Protein AF-A0A9J6DGF3-F1 (afdb_monomer_lite)

pLDDT: mean 77.41, std 21.93, range [30.48, 95.75]

Organism: Rhipicephalus microplus (NCBI: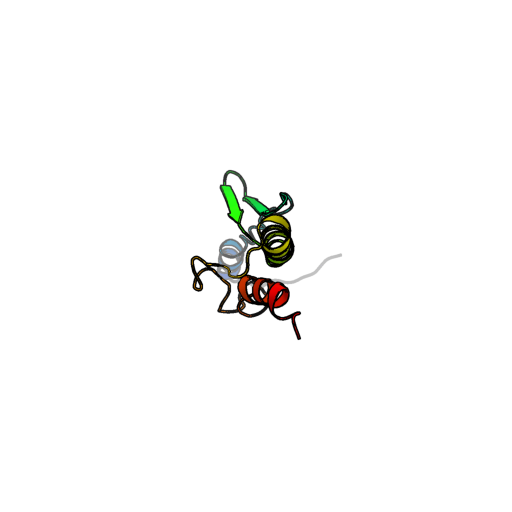txid6941)

Secondary structure (DSSP, 8-state):
---------THHHHHHHSS------EEEEEETTEEEEEETTEEEEE--TTTHHHHHHHHHHHH-------S-TTSS-TT-TTSS-S-HHHHHHHHHHH---

Foldseek 3Di:
DDDDDDDDDPVPPVVVVPPPPPQDWPFVDDDQQWTWTDGDPDIDIDGFLVRLQSVLCCCCPVVVDPDDDDPDLVPAQQPCPVVCGHRSNVVSNVVNNVPPD

Sequence (101 aa):
MQQHSQKSTLGGFLRNFLFKSTQVWDSSQVFEFGVVSKQGANWVSHLTEFVVPPLARYLRDQFGARCFGVWNLWHDDFAGVCGGGQYPLMRNLFGVFSDRR

Structure (mmCIF, N/CA/C/O backbone):
data_AF-A0A9J6DGF3-F1
#
_entry.id   AF-A0A9J6DGF3-F1
#
loop_
_atom_site.group_PDB
_atom_site.id
_atom_site.type_symbol
_atom_site.label_atom_id
_atom_site.label_alt_id
_atom_site.label_comp_id
_atom_site.label_asym_id
_atom_site.label_entity_id
_atom_site.label_seq_id
_atom_site.pdbx_PDB_ins_code
_atom_site.Cartn_x
_atom_site.Cartn_y
_atom_site.Cartn_z
_atom_site.occupancy
_atom_site.B_iso_or_equiv
_atom_site.auth_seq_id
_atom_site.auth_comp_id
_atom_site.auth_asym_id
_atom_site.auth_atom_id
_atom_site.pdbx_PDB_model_num
ATOM 1 N N . MET A 1 1 ? -51.751 4.795 17.448 1.00 33.47 1 MET A N 1
ATOM 2 C CA . MET A 1 1 ? -52.622 4.123 18.440 1.00 33.47 1 MET A CA 1
ATOM 3 C C . MET A 1 1 ? -51.876 2.914 19.001 1.00 33.47 1 MET A C 1
ATOM 5 O O . MET A 1 1 ? -50.907 2.484 18.389 1.00 33.47 1 MET A O 1
ATOM 9 N N . GLN A 1 2 ? -52.295 2.423 20.165 1.00 33.94 2 GLN A N 1
ATOM 10 C CA . GLN A 1 2 ? -51.917 1.137 20.783 1.00 33.94 2 GLN A CA 1
ATOM 11 C C . GLN A 1 2 ? -52.507 -0.056 19.976 1.00 33.94 2 GLN A C 1
ATOM 13 O O . GLN A 1 2 ? -53.280 0.203 19.059 1.00 33.94 2 GLN A O 1
ATOM 18 N N . GLN A 1 3 ? -52.270 -1.358 20.211 1.00 35.19 3 GLN A N 1
ATOM 19 C CA . GLN A 1 3 ? -51.359 -2.169 21.059 1.00 35.19 3 GLN A CA 1
ATOM 20 C C . GLN A 1 3 ? -51.271 -3.587 20.399 1.00 35.19 3 GLN A C 1
ATOM 22 O O . GLN A 1 3 ? -52.018 -3.859 19.466 1.00 35.19 3 GLN A O 1
ATOM 27 N N . HIS A 1 4 ? -50.433 -4.560 20.787 1.00 30.48 4 HIS A N 1
ATOM 28 C CA . HIS A 1 4 ? -49.464 -4.614 21.889 1.00 30.48 4 HIS A CA 1
ATOM 29 C C . HIS A 1 4 ? -48.061 -5.078 21.401 1.00 30.48 4 HIS A C 1
ATOM 31 O O . HIS A 1 4 ? -47.553 -4.426 20.502 1.00 30.48 4 HIS A O 1
ATOM 37 N N . SER A 1 5 ? -47.304 -6.076 21.896 1.00 33.53 5 SER A N 1
ATOM 38 C CA . SER A 1 5 ? -47.467 -7.139 22.917 1.00 33.53 5 SER A CA 1
ATOM 39 C C . SER A 1 5 ? -46.152 -7.374 23.687 1.00 33.53 5 SER A C 1
ATOM 41 O O . SER A 1 5 ? -45.175 -6.664 23.460 1.00 33.53 5 SER A O 1
ATOM 43 N N . GLN A 1 6 ? -46.123 -8.325 24.626 1.00 42.84 6 GLN A N 1
ATOM 44 C CA . GLN A 1 6 ? -44.941 -8.687 25.421 1.00 42.84 6 GLN A CA 1
ATOM 45 C C . GLN A 1 6 ? -44.726 -10.206 25.470 1.00 42.84 6 GLN A C 1
ATOM 47 O O . GLN A 1 6 ? -45.687 -10.967 25.576 1.00 42.84 6 GLN A O 1
ATOM 52 N N . LYS A 1 7 ? -43.458 -10.627 25.559 1.00 30.55 7 LYS A N 1
ATOM 53 C CA . LYS A 1 7 ? -43.006 -11.627 26.545 1.00 30.5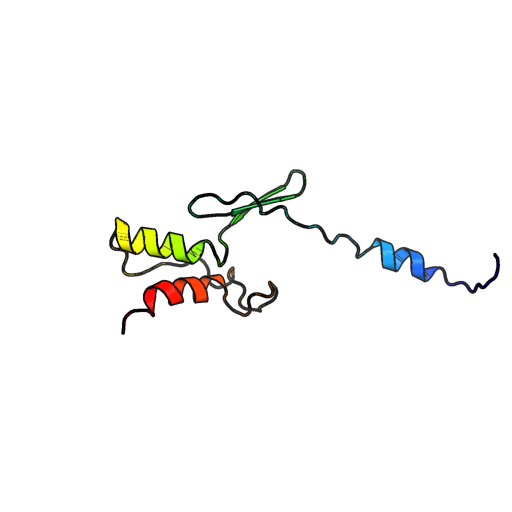5 7 LYS A CA 1
ATOM 54 C C . LYS A 1 7 ? -41.502 -11.497 26.794 1.00 30.55 7 LYS A C 1
ATOM 56 O O . LYS A 1 7 ? -40.776 -10.930 25.984 1.00 30.55 7 LYS A O 1
ATOM 61 N N . SER A 1 8 ? -41.069 -11.924 27.974 1.00 41.97 8 SER A N 1
ATOM 62 C CA . SER A 1 8 ? -39.764 -11.599 28.551 1.00 41.97 8 SER A CA 1
ATOM 63 C C . SER A 1 8 ? -38.679 -12.631 28.243 1.00 41.97 8 SER A C 1
ATOM 65 O O . SER A 1 8 ? -38.941 -13.822 28.095 1.00 41.97 8 SER A O 1
ATOM 67 N N . THR A 1 9 ? -37.423 -12.182 28.242 1.00 35.56 9 THR A N 1
ATOM 68 C CA . THR A 1 9 ? -36.270 -12.973 28.709 1.00 35.56 9 THR A CA 1
ATOM 69 C C . THR A 1 9 ? -35.098 -12.028 28.981 1.00 35.56 9 THR A C 1
ATO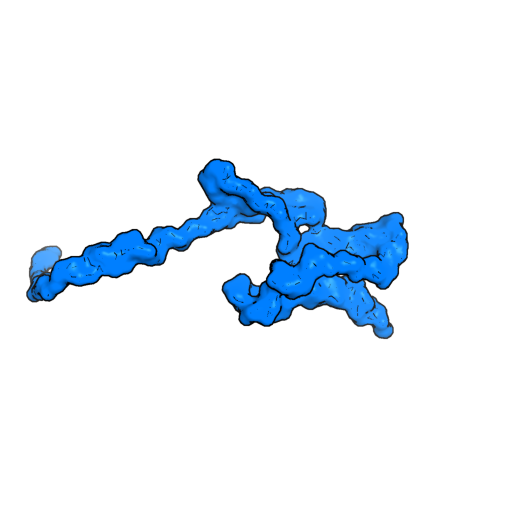M 71 O O . THR A 1 9 ? -34.696 -11.261 28.109 1.00 35.56 9 THR A O 1
ATOM 74 N N . LEU A 1 10 ? -34.525 -12.071 30.190 1.00 43.03 10 LEU A N 1
ATOM 75 C CA . LEU A 1 10 ? -33.475 -11.129 30.622 1.00 43.03 10 LEU A CA 1
ATOM 76 C C . LEU A 1 10 ? -32.159 -11.233 29.816 1.00 43.03 10 LEU A C 1
ATOM 78 O O . LEU A 1 10 ? -31.334 -10.325 29.868 1.00 43.03 10 LEU A O 1
ATOM 82 N N . GLY A 1 11 ? -31.962 -12.300 29.032 1.00 37.88 11 GLY A N 1
ATOM 83 C CA . GLY A 1 11 ? -30.738 -12.531 28.253 1.00 37.88 11 GLY A CA 1
ATOM 84 C C . GLY A 1 11 ? -30.536 -11.626 27.026 1.00 37.88 11 GLY A C 1
ATOM 85 O O . GLY A 1 11 ? -29.441 -11.614 26.467 1.00 37.88 11 GLY A O 1
ATOM 86 N N . GLY A 1 12 ? -31.552 -10.868 26.592 1.00 37.41 12 GLY A N 1
ATOM 87 C CA . GLY A 1 12 ? -31.447 -10.015 25.399 1.00 37.41 12 GLY A CA 1
ATOM 88 C C . GLY A 1 12 ? -30.547 -8.785 25.578 1.00 37.41 12 GLY A C 1
ATOM 89 O O . GLY A 1 12 ? -29.813 -8.417 24.663 1.00 37.41 12 GLY A O 1
ATOM 90 N N . PHE A 1 13 ? -30.563 -8.166 26.763 1.00 42.41 13 PHE A N 1
ATOM 91 C CA . PHE A 1 13 ? -29.904 -6.873 26.993 1.00 42.41 13 PHE A CA 1
ATOM 92 C C . PHE A 1 13 ? -28.369 -6.976 26.946 1.00 42.41 13 PHE A C 1
ATOM 94 O O . PHE A 1 13 ? -27.705 -6.159 26.311 1.00 42.41 13 PHE A O 1
ATOM 101 N N . LEU A 1 14 ? -27.806 -8.037 27.536 1.00 43.75 14 LEU A N 1
ATOM 102 C CA . LEU A 1 14 ? -26.357 -8.276 27.568 1.00 43.75 14 LEU A CA 1
ATOM 103 C C . LEU A 1 14 ? -25.772 -8.616 26.186 1.00 43.75 14 LEU A C 1
ATOM 105 O O . LEU A 1 14 ? -24.635 -8.246 25.899 1.00 43.75 14 LEU A O 1
ATOM 109 N N . ARG A 1 15 ? -26.542 -9.266 25.299 1.00 43.59 15 ARG A N 1
ATOM 110 C CA . ARG A 1 15 ? -26.072 -9.614 23.944 1.00 43.59 15 ARG A CA 1
ATOM 111 C C . ARG A 1 15 ? -25.850 -8.388 23.057 1.00 43.59 15 ARG A C 1
ATOM 113 O O . ARG A 1 15 ? -24.884 -8.365 22.302 1.00 43.59 15 ARG A O 1
ATOM 120 N N . ASN A 1 16 ? -26.683 -7.355 23.189 1.00 38.56 16 ASN A N 1
ATOM 121 C CA . ASN A 1 16 ? -26.537 -6.119 22.412 1.00 38.56 16 ASN A CA 1
ATOM 122 C C . ASN A 1 16 ? -25.452 -5.174 22.959 1.00 38.56 16 ASN A C 1
ATOM 124 O O . ASN A 1 16 ? -25.007 -4.289 22.231 1.00 38.56 16 ASN A O 1
ATOM 128 N N . PHE A 1 17 ? -25.021 -5.346 24.214 1.00 43.00 17 PHE A N 1
ATOM 129 C CA . PHE A 1 17 ? -24.035 -4.465 24.849 1.00 43.00 17 PHE A CA 1
ATOM 130 C C . PHE A 1 17 ? -22.578 -4.854 24.536 1.00 43.00 17 PHE A C 1
ATOM 132 O O . PHE A 1 17 ? -21.707 -3.992 24.497 1.00 43.00 17 PHE A O 1
ATOM 139 N N . LEU A 1 18 ? -22.307 -6.140 24.278 1.00 44.84 18 LEU A N 1
ATOM 140 C CA . LEU A 1 18 ? -20.941 -6.678 24.163 1.00 44.84 18 LEU A CA 1
ATOM 141 C C . LEU A 1 18 ? -20.338 -6.669 22.744 1.00 44.84 18 LEU A C 1
ATOM 143 O O . LEU A 1 18 ? -19.149 -6.930 22.605 1.00 44.84 18 LEU A O 1
ATOM 147 N N . PHE A 1 19 ? -21.122 -6.376 21.700 1.00 44.25 19 PHE A N 1
ATOM 148 C CA . PHE A 1 19 ? -20.681 -6.502 20.297 1.00 44.25 19 PHE A CA 1
ATOM 149 C C . PHE A 1 19 ? -20.916 -5.261 19.419 1.00 44.25 19 PHE A C 1
ATOM 151 O O . PHE A 1 19 ? -20.809 -5.347 18.197 1.00 44.25 19 PHE A O 1
ATOM 158 N N . LYS A 1 20 ? -21.211 -4.089 20.004 1.00 41.09 20 LYS A N 1
ATOM 159 C CA . LYS A 1 20 ? -21.464 -2.851 19.234 1.00 41.09 20 LYS A CA 1
ATOM 160 C C . LYS A 1 20 ? -20.340 -1.807 19.272 1.00 41.09 20 LYS A C 1
ATOM 162 O O . LYS A 1 20 ? -20.589 -0.617 19.098 1.00 41.09 20 LYS A O 1
ATOM 167 N N . SER A 1 21 ? -19.093 -2.252 19.410 1.00 39.31 21 SER A N 1
ATOM 168 C CA . SER A 1 21 ? -17.902 -1.454 19.092 1.00 39.31 21 SER A CA 1
ATOM 169 C C . SER A 1 21 ? -17.486 -1.640 17.625 1.00 39.31 21 SER A C 1
ATOM 171 O O . SER A 1 21 ? -16.361 -2.044 17.337 1.00 39.31 21 SER A O 1
ATOM 173 N N . THR A 1 22 ? -18.378 -1.333 16.673 1.00 51.34 22 THR A N 1
ATOM 174 C CA . THR A 1 22 ? -17.988 -1.088 15.269 1.00 51.34 22 THR A CA 1
ATOM 175 C C . THR A 1 22 ? -17.224 0.232 15.204 1.00 51.34 22 THR A C 1
ATOM 177 O O . THR A 1 22 ? -17.769 1.286 14.878 1.00 51.34 22 THR A O 1
ATOM 180 N N . GLN A 1 23 ? -15.969 0.166 15.639 1.00 52.16 23 GLN A N 1
ATOM 181 C CA . GLN A 1 23 ? -15.096 1.295 15.917 1.00 52.16 23 GLN A CA 1
ATOM 182 C C . GLN A 1 23 ? -14.393 1.701 14.616 1.00 52.16 23 GLN A C 1
ATOM 184 O O . GLN A 1 23 ? -13.312 1.218 14.284 1.00 52.16 23 GLN A O 1
ATOM 189 N N . VAL A 1 24 ? -15.072 2.539 13.829 1.00 67.56 24 VAL A N 1
ATOM 190 C CA . VAL A 1 24 ? -14.571 3.012 12.533 1.00 67.56 24 VAL A CA 1
ATOM 191 C C . VAL A 1 24 ? -13.301 3.842 12.741 1.00 67.56 24 VAL A C 1
ATOM 193 O O . VAL A 1 24 ? -13.249 4.698 13.625 1.00 67.56 24 VAL A O 1
ATOM 196 N N . TRP A 1 25 ? -12.281 3.579 11.928 1.00 76.56 25 TRP A N 1
ATOM 197 C CA . TRP A 1 25 ? -11.037 4.345 11.893 1.00 76.56 25 TRP A CA 1
ATOM 198 C C . TRP A 1 25 ? -11.127 5.435 10.821 1.00 76.56 25 TRP A C 1
ATOM 200 O O . TRP A 1 25 ? -11.269 5.124 9.636 1.00 76.56 25 TRP A O 1
ATOM 210 N N . ASP A 1 26 ? -11.010 6.706 11.215 1.00 77.38 26 ASP A N 1
ATOM 211 C CA . ASP A 1 26 ? -10.898 7.804 10.248 1.00 77.38 26 ASP A CA 1
ATOM 212 C C . ASP A 1 26 ? -9.572 7.665 9.505 1.00 77.38 26 ASP A C 1
ATOM 214 O O . ASP A 1 26 ? -8.510 7.784 10.108 1.00 77.38 26 ASP A O 1
ATOM 218 N N . SER A 1 27 ? -9.652 7.386 8.207 1.00 79.31 27 SER A N 1
ATOM 219 C CA . SER A 1 27 ? -8.508 7.140 7.323 1.00 79.31 27 SER A CA 1
ATOM 220 C C . SER A 1 27 ? -8.431 8.182 6.199 1.00 79.31 27 SER A C 1
ATOM 222 O O . SER A 1 27 ? -7.832 7.937 5.156 1.00 79.31 27 SER A O 1
ATOM 224 N N . SER A 1 28 ? -9.058 9.349 6.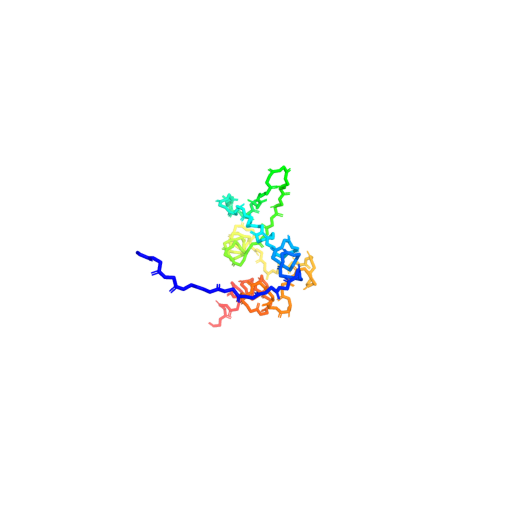401 1.00 75.31 28 SER A N 1
ATOM 225 C CA . SER A 1 28 ? -9.086 10.465 5.443 1.00 75.31 28 SER A CA 1
ATOM 226 C C . SER A 1 28 ? -7.721 11.120 5.205 1.00 75.31 28 SER A C 1
ATOM 228 O O . SER A 1 28 ? -7.534 11.814 4.206 1.00 75.31 28 SER A O 1
ATOM 230 N N . GLN A 1 29 ? -6.757 10.915 6.107 1.00 76.25 29 GLN A N 1
ATOM 231 C CA . GLN A 1 29 ? -5.461 11.590 6.067 1.00 76.25 29 GLN A CA 1
ATOM 232 C C . GLN A 1 29 ? -4.442 10.794 5.257 1.00 76.25 29 GLN A C 1
ATOM 234 O O . GLN A 1 29 ? -3.580 10.097 5.794 1.00 76.25 29 GLN A O 1
ATOM 239 N N . VAL A 1 30 ? -4.569 10.920 3.938 1.00 78.81 30 VAL A N 1
ATOM 240 C CA . VAL A 1 30 ? -3.601 10.432 2.955 1.00 78.81 30 VAL A CA 1
ATOM 241 C C . VAL A 1 30 ? -2.472 11.458 2.809 1.00 78.81 30 VAL A C 1
ATOM 243 O O . VAL A 1 30 ? -2.726 12.643 2.600 1.00 78.81 30 VAL A O 1
ATOM 246 N N . PHE A 1 31 ? -1.228 10.998 2.903 1.00 81.25 31 PHE A N 1
ATOM 247 C CA . PHE A 1 31 ? -0.034 11.725 2.469 1.00 81.25 31 PHE A CA 1
ATOM 248 C C . PHE A 1 31 ? 0.547 11.049 1.219 1.00 81.25 31 PHE A C 1
ATOM 250 O O . PHE A 1 31 ? 0.119 9.956 0.858 1.00 81.25 31 PHE A O 1
ATOM 257 N N . GLU A 1 32 ? 1.515 11.691 0.556 1.00 80.00 32 GLU A N 1
ATOM 258 C CA . GLU A 1 32 ? 1.999 11.322 -0.790 1.00 80.00 32 GLU A CA 1
ATOM 259 C C . GLU A 1 32 ? 2.230 9.811 -0.992 1.00 80.00 32 GLU A C 1
ATOM 261 O O . GLU A 1 32 ? 1.850 9.260 -2.025 1.00 80.00 32 GLU A O 1
ATOM 266 N N . PHE A 1 33 ? 2.762 9.128 0.032 1.00 85.88 33 PHE A N 1
ATOM 267 C CA . PHE A 1 33 ? 3.013 7.686 0.028 1.00 85.88 33 PHE A CA 1
ATOM 268 C C . PHE A 1 33 ? 2.522 6.956 1.297 1.00 85.88 33 PHE A C 1
ATOM 270 O O . PHE A 1 33 ? 3.186 6.032 1.767 1.00 85.88 33 PHE A O 1
ATOM 277 N N . GLY A 1 34 ? 1.370 7.331 1.870 1.00 89.62 34 GLY A N 1
ATOM 278 C CA . GLY A 1 34 ? 0.797 6.603 3.016 1.00 89.62 34 GLY A CA 1
ATOM 279 C C . GLY A 1 34 ? -0.524 7.145 3.551 1.00 89.62 34 GLY A C 1
ATOM 280 O O . GLY A 1 34 ? -1.039 8.158 3.086 1.00 89.62 34 GLY A O 1
ATOM 281 N N . VAL A 1 35 ? -1.087 6.449 4.541 1.00 91.38 35 VAL A N 1
ATOM 282 C CA . VAL A 1 35 ? -2.358 6.803 5.190 1.00 91.38 35 VAL A CA 1
ATOM 283 C C . VAL A 1 35 ? -2.181 6.812 6.704 1.00 91.38 35 VAL A C 1
ATOM 285 O O . VAL A 1 35 ? -1.612 5.880 7.267 1.00 91.38 35 VAL A O 1
ATOM 288 N N . VAL A 1 36 ? -2.698 7.843 7.376 1.00 89.62 36 VAL A N 1
ATOM 289 C CA . VAL A 1 36 ? -2.801 7.887 8.840 1.00 89.62 36 VAL A CA 1
ATOM 290 C C . VAL A 1 36 ? -4.247 7.639 9.255 1.00 89.62 36 VAL A C 1
ATOM 292 O O . VAL A 1 36 ? -5.108 8.504 9.092 1.00 89.62 36 VAL A O 1
ATOM 295 N N . SER A 1 37 ? -4.496 6.465 9.831 1.00 90.56 37 SER A N 1
ATOM 296 C CA . SER A 1 37 ? -5.771 6.112 10.451 1.00 90.56 37 SER A CA 1
ATOM 297 C C . SER A 1 37 ? -5.819 6.557 11.914 1.00 90.56 37 SER A C 1
ATOM 299 O O . SER A 1 37 ? -4.844 6.406 12.654 1.00 90.56 37 SER A O 1
ATOM 301 N N . LYS A 1 38 ? -6.967 7.082 12.353 1.00 90.69 38 LYS A N 1
ATOM 302 C CA . LYS A 1 38 ? -7.167 7.660 13.692 1.00 90.69 38 LYS A CA 1
ATOM 303 C C . LYS A 1 38 ? -8.387 7.099 14.408 1.00 90.69 38 LYS A C 1
ATOM 305 O O . LYS A 1 38 ? -9.419 6.830 13.791 1.00 90.69 38 LYS A O 1
ATOM 310 N N . GLN A 1 39 ? -8.281 6.999 15.730 1.00 87.12 39 GLN A N 1
ATOM 311 C CA . GLN A 1 39 ? -9.362 6.575 16.612 1.00 87.12 39 GLN A CA 1
ATOM 312 C C . GLN A 1 39 ? -9.178 7.152 18.024 1.00 87.12 39 GLN A C 1
ATOM 314 O O . GLN A 1 39 ? -8.410 6.635 18.835 1.00 87.12 39 GLN A O 1
ATOM 319 N N . GLY A 1 40 ? -9.894 8.236 18.335 1.00 86.81 40 GLY A N 1
ATOM 320 C CA . GLY A 1 40 ? -9.760 8.930 19.620 1.00 86.81 40 GLY A CA 1
ATOM 321 C C . GLY A 1 40 ? -8.341 9.474 19.817 1.00 86.81 40 GLY A C 1
ATOM 322 O O . GLY A 1 40 ? -7.903 10.337 19.062 1.00 86.81 40 GLY A O 1
ATOM 323 N N . ALA A 1 41 ? -7.626 8.953 20.816 1.00 88.56 41 ALA A N 1
ATOM 324 C CA . ALA A 1 41 ? -6.222 9.282 21.077 1.00 88.56 41 ALA A CA 1
ATOM 325 C C . ALA A 1 41 ? -5.215 8.347 20.369 1.00 88.56 41 ALA A C 1
ATOM 327 O O . ALA A 1 41 ? -4.013 8.540 20.535 1.00 88.56 41 ALA A O 1
ATOM 328 N N . ASN A 1 42 ? -5.678 7.363 19.585 1.00 90.69 42 ASN A N 1
ATOM 329 C CA . ASN A 1 42 ? -4.840 6.381 18.885 1.00 90.69 42 ASN A CA 1
ATOM 330 C C . ASN A 1 42 ? -4.654 6.736 17.400 1.00 90.69 42 ASN A C 1
ATOM 332 O O . ASN A 1 42 ? -5.582 7.208 16.740 1.00 90.69 42 ASN A O 1
ATOM 336 N N . TRP A 1 43 ? -3.453 6.470 16.876 1.00 90.69 43 TRP A N 1
ATOM 337 C CA . TRP A 1 43 ? -2.994 6.887 15.546 1.00 90.69 43 TRP A CA 1
ATOM 338 C C . TRP A 1 43 ? -2.129 5.770 14.955 1.00 90.69 43 TRP A C 1
ATOM 340 O O . TRP A 1 43 ? -1.229 5.276 15.632 1.00 90.69 43 TRP A O 1
ATOM 350 N N . VAL A 1 44 ? -2.383 5.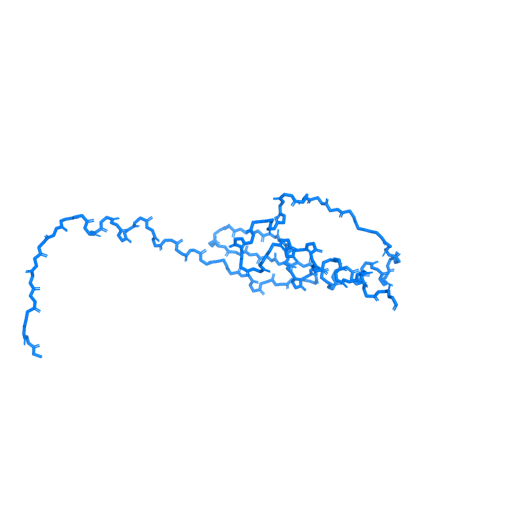375 13.708 1.00 91.25 44 VAL A N 1
ATOM 351 C CA . VAL A 1 44 ? -1.624 4.333 12.998 1.00 91.25 44 VAL A CA 1
ATOM 352 C C . VAL A 1 44 ? -1.307 4.828 11.591 1.00 91.25 44 VAL A C 1
ATOM 354 O O . VAL A 1 44 ? -2.219 5.137 10.831 1.00 91.25 44 VAL A O 1
ATOM 357 N N . SER A 1 45 ? -0.022 4.890 11.239 1.00 91.00 45 SER A N 1
ATOM 358 C CA . SER A 1 45 ? 0.424 5.135 9.861 1.00 91.00 45 SER A CA 1
ATOM 359 C C . SER A 1 45 ? 0.645 3.800 9.153 1.00 91.00 45 SER A C 1
ATOM 361 O O . SER A 1 45 ? 1.293 2.915 9.716 1.00 91.00 45 SER A O 1
ATOM 363 N N . HIS A 1 46 ? 0.098 3.633 7.950 1.00 91.00 46 HIS A N 1
ATOM 364 C CA . HIS A 1 46 ? 0.182 2.390 7.176 1.00 91.00 46 HIS A CA 1
ATOM 365 C C . HIS A 1 46 ? 0.107 2.633 5.660 1.00 91.00 46 HIS A C 1
ATOM 367 O O . HIS A 1 46 ? -0.074 3.759 5.189 1.00 91.00 46 HIS A O 1
ATOM 373 N N . LEU A 1 47 ? 0.294 1.555 4.895 1.00 91.44 47 LEU A N 1
ATOM 374 C CA . LEU A 1 47 ? 0.167 1.529 3.440 1.00 91.44 47 LEU A CA 1
ATOM 375 C C . LEU A 1 47 ? -1.135 0.832 3.046 1.00 91.44 47 LEU A C 1
ATOM 377 O O . LEU A 1 47 ? -1.444 -0.243 3.553 1.00 91.44 47 LEU A O 1
ATOM 381 N N . THR A 1 48 ? -1.848 1.413 2.086 1.00 90.94 48 THR A N 1
ATOM 382 C CA . THR A 1 48 ? -3.065 0.844 1.500 1.00 90.94 48 THR A CA 1
ATOM 383 C C . THR A 1 48 ? -2.839 0.406 0.055 1.00 90.94 48 THR A C 1
ATOM 385 O O . THR A 1 48 ? -1.927 0.868 -0.636 1.00 90.94 48 THR A O 1
ATOM 388 N N . GLU A 1 49 ? -3.737 -0.444 -0.433 1.00 91.00 49 GLU A N 1
ATOM 389 C CA . GLU A 1 49 ? -3.822 -0.905 -1.823 1.00 91.00 49 GLU A CA 1
ATOM 390 C C . GLU A 1 49 ? -3.784 0.213 -2.880 1.00 91.00 49 GLU A C 1
ATOM 392 O O . GLU A 1 49 ? -3.227 0.007 -3.955 1.00 91.00 49 GLU A O 1
ATOM 397 N N . PHE A 1 50 ? -4.302 1.409 -2.570 1.00 89.12 50 PHE A N 1
ATOM 398 C CA . PHE A 1 50 ? -4.276 2.566 -3.473 1.00 89.12 50 PHE A CA 1
ATOM 399 C C . PHE A 1 50 ? -2.997 3.418 -3.369 1.00 89.12 50 PHE A C 1
ATOM 401 O O . PHE A 1 50 ? -2.674 4.139 -4.312 1.00 89.12 50 PHE A O 1
ATOM 408 N N . VAL A 1 51 ? -2.244 3.320 -2.267 1.00 92.19 51 VAL A N 1
ATOM 409 C CA . VAL A 1 51 ? -0.959 4.019 -2.062 1.00 92.19 51 VAL A CA 1
ATOM 410 C C . VAL A 1 51 ? 0.228 3.236 -2.628 1.00 92.19 51 VAL A C 1
ATOM 412 O O . VAL A 1 51 ? 1.178 3.829 -3.142 1.00 92.19 51 VAL A O 1
ATOM 415 N N . VAL A 1 52 ? 0.200 1.903 -2.549 1.00 93.75 52 VAL A N 1
ATOM 416 C CA . VAL A 1 52 ? 1.318 1.067 -3.014 1.00 93.75 52 VAL A CA 1
ATOM 417 C C . VAL A 1 52 ? 1.654 1.304 -4.502 1.00 93.75 52 VAL A C 1
ATOM 419 O O . VAL A 1 52 ? 2.840 1.455 -4.806 1.00 93.75 52 VAL A O 1
ATOM 422 N N . PRO A 1 53 ? 0.688 1.430 -5.440 1.00 93.00 53 PRO A N 1
ATOM 423 C CA . PRO A 1 53 ? 0.994 1.693 -6.844 1.00 93.00 53 PRO A CA 1
ATOM 424 C C . PRO A 1 53 ? 1.701 3.028 -7.151 1.00 93.00 53 PRO A C 1
ATOM 426 O O . PRO A 1 53 ? 2.683 2.984 -7.896 1.00 93.00 53 PRO A O 1
ATOM 429 N N . PRO A 1 54 ? 1.270 4.213 -6.657 1.00 93.00 54 PRO A N 1
ATOM 430 C CA . PRO A 1 54 ? 2.009 5.456 -6.887 1.00 93.00 54 PRO A CA 1
ATOM 431 C C . PRO A 1 54 ? 3.394 5.454 -6.226 1.00 93.00 54 PRO A C 1
ATOM 433 O O . PRO A 1 54 ? 4.348 5.863 -6.884 1.00 93.00 54 PRO A O 1
ATOM 436 N N . LEU A 1 55 ? 3.551 4.909 -5.011 1.00 93.19 55 LEU A N 1
ATOM 437 C CA . LEU A 1 55 ? 4.869 4.742 -4.373 1.00 93.19 55 LEU A CA 1
ATOM 438 C C . LEU A 1 55 ? 5.808 3.865 -5.220 1.00 93.19 55 LEU A C 1
ATOM 440 O O . LEU A 1 55 ? 6.962 4.222 -5.462 1.00 93.19 55 LEU A O 1
ATOM 444 N N . ALA A 1 56 ? 5.305 2.734 -5.718 1.00 93.56 56 ALA A N 1
ATOM 445 C CA . ALA A 1 56 ? 6.069 1.826 -6.565 1.00 93.56 56 ALA A CA 1
ATOM 446 C C . ALA A 1 56 ? 6.478 2.466 -7.903 1.00 93.56 56 ALA A C 1
ATOM 448 O O . ALA A 1 56 ? 7.615 2.284 -8.343 1.00 93.56 56 ALA A O 1
ATOM 449 N N . ARG A 1 57 ? 5.587 3.249 -8.532 1.00 93.12 57 ARG A N 1
ATOM 450 C CA . ARG A 1 57 ? 5.901 4.020 -9.749 1.00 93.12 57 ARG A CA 1
ATOM 451 C C . ARG A 1 57 ? 6.932 5.113 -9.471 1.00 93.12 57 ARG A C 1
ATOM 453 O O . ARG A 1 57 ? 7.926 5.177 -10.178 1.00 93.12 57 ARG A O 1
ATOM 460 N N . TYR A 1 58 ? 6.759 5.902 -8.412 1.00 93.06 58 TYR A N 1
ATOM 461 C CA . TYR A 1 58 ? 7.699 6.957 -8.025 1.00 93.06 58 TYR A CA 1
ATOM 462 C C . TYR A 1 58 ? 9.121 6.414 -7.807 1.00 93.06 58 TYR A C 1
ATOM 464 O O . TYR A 1 58 ? 10.076 6.911 -8.402 1.00 93.06 58 TYR A O 1
ATOM 472 N N . LEU A 1 59 ? 9.266 5.330 -7.038 1.00 92.50 59 LEU A N 1
ATOM 473 C CA . LEU A 1 59 ? 10.565 4.690 -6.804 1.00 92.50 59 LEU A CA 1
ATOM 474 C C . LEU A 1 59 ? 11.169 4.083 -8.085 1.00 92.50 59 LEU A C 1
ATOM 476 O O . LEU A 1 59 ? 12.376 4.195 -8.312 1.00 92.50 59 LEU A O 1
ATOM 480 N N . ARG A 1 60 ? 10.345 3.486 -8.955 1.00 91.69 60 ARG A N 1
ATOM 481 C CA . ARG A 1 60 ? 10.765 2.987 -10.276 1.00 91.69 60 ARG A CA 1
ATOM 482 C C . ARG A 1 60 ? 11.267 4.116 -11.182 1.00 91.69 60 ARG A C 1
ATOM 484 O O . ARG A 1 60 ? 12.310 3.958 -11.808 1.00 91.69 60 ARG A O 1
ATOM 491 N N . ASP A 1 61 ? 10.540 5.228 -11.240 1.00 93.81 61 ASP A N 1
ATOM 492 C CA . ASP A 1 61 ? 10.714 6.269 -12.259 1.00 93.81 61 ASP A CA 1
ATOM 493 C C . ASP A 1 61 ? 11.725 7.352 -11.850 1.00 93.81 61 ASP A C 1
ATOM 495 O O . ASP A 1 61 ? 12.427 7.872 -12.711 1.00 93.81 61 ASP A O 1
ATOM 499 N N . GLN A 1 62 ? 11.844 7.670 -10.554 1.00 95.25 62 GLN A N 1
ATOM 500 C CA . GLN A 1 62 ? 12.806 8.663 -10.044 1.00 95.25 62 GLN A CA 1
ATOM 501 C C . GLN A 1 62 ? 14.151 8.050 -9.621 1.00 95.25 62 GLN A C 1
ATOM 503 O O . GLN A 1 62 ? 15.191 8.684 -9.776 1.00 95.25 62 GLN A O 1
ATOM 508 N N . PHE A 1 63 ? 14.152 6.812 -9.107 1.00 93.44 63 PHE A N 1
ATOM 509 C CA . PHE A 1 63 ? 15.357 6.143 -8.582 1.00 93.44 63 PHE A CA 1
ATOM 510 C C . PHE A 1 63 ? 15.778 4.914 -9.402 1.00 93.44 63 PHE A C 1
ATOM 512 O O . PHE A 1 63 ? 16.714 4.207 -9.028 1.00 93.44 63 PHE A O 1
ATOM 519 N N . GLY A 1 64 ? 15.089 4.622 -10.510 1.00 93.31 64 GLY A N 1
ATOM 520 C CA . GLY A 1 64 ? 15.380 3.464 -11.358 1.00 93.31 64 GLY A CA 1
ATOM 521 C C . GLY A 1 64 ? 15.103 2.112 -10.687 1.00 93.31 64 GLY A C 1
ATOM 522 O O . GLY A 1 64 ? 15.666 1.102 -11.115 1.00 93.31 64 GLY A O 1
ATOM 523 N N . ALA A 1 65 ? 14.288 2.064 -9.624 1.00 91.88 65 ALA A N 1
ATOM 524 C CA . ALA A 1 65 ? 14.108 0.865 -8.807 1.00 91.88 65 ALA A CA 1
ATOM 525 C C . ALA A 1 65 ? 13.555 -0.318 -9.627 1.00 91.88 65 ALA A C 1
ATOM 527 O O . ALA A 1 65 ? 12.433 -0.289 -10.138 1.00 91.88 65 ALA A O 1
ATOM 528 N N . ARG A 1 66 ? 14.355 -1.388 -9.741 1.00 89.31 66 ARG A N 1
ATOM 529 C CA . ARG A 1 66 ? 14.013 -2.593 -10.526 1.00 89.31 66 ARG A CA 1
ATOM 530 C C . ARG A 1 66 ? 13.376 -3.714 -9.701 1.00 89.31 66 ARG A C 1
ATOM 532 O O . ARG A 1 66 ? 12.709 -4.563 -10.288 1.00 89.31 66 ARG A O 1
ATOM 539 N N . CYS A 1 67 ? 13.587 -3.706 -8.384 1.00 88.38 67 CYS A N 1
ATOM 540 C CA . CYS A 1 67 ? 13.163 -4.725 -7.422 1.00 88.38 67 CYS A CA 1
ATOM 541 C C . CYS A 1 67 ? 12.696 -4.051 -6.123 1.00 88.38 67 CYS A C 1
ATOM 543 O O . CYS A 1 67 ? 13.184 -2.973 -5.790 1.00 88.38 67 CYS A O 1
ATOM 545 N N . PHE A 1 68 ? 11.794 -4.699 -5.381 1.00 90.44 68 PHE A N 1
ATOM 546 C CA . PHE A 1 68 ? 11.244 -4.197 -4.118 1.00 90.44 68 PHE A CA 1
ATOM 547 C C . PHE A 1 68 ? 11.416 -5.252 -3.022 1.00 90.44 68 PHE A C 1
ATOM 549 O O . PHE A 1 68 ? 11.053 -6.411 -3.216 1.00 90.44 68 PHE A O 1
ATOM 556 N N . GLY A 1 69 ? 11.971 -4.849 -1.878 1.00 91.75 69 GLY A N 1
ATOM 557 C CA . GLY A 1 69 ? 11.962 -5.651 -0.654 1.00 91.75 69 GLY A CA 1
ATOM 558 C C . GLY A 1 69 ? 10.683 -5.388 0.137 1.00 91.75 69 GLY A C 1
ATOM 559 O O . GLY A 1 69 ? 10.230 -4.247 0.201 1.00 91.75 69 GLY A O 1
ATOM 560 N N . VAL A 1 70 ? 10.101 -6.427 0.738 1.00 92.50 70 VAL A N 1
ATOM 561 C CA . VAL A 1 70 ? 8.846 -6.328 1.498 1.00 92.50 70 VAL A CA 1
ATOM 562 C C . VAL A 1 70 ? 9.024 -6.948 2.879 1.00 92.50 70 VAL A C 1
ATOM 564 O O . VAL A 1 70 ? 9.433 -8.102 3.001 1.00 92.50 70 VAL A O 1
ATOM 567 N N . TRP A 1 71 ? 8.695 -6.181 3.919 1.00 92.50 71 TRP A N 1
ATOM 568 C CA . TRP A 1 71 ? 8.765 -6.605 5.316 1.00 92.50 71 TRP A CA 1
ATOM 569 C C . TRP A 1 71 ? 7.415 -6.362 6.016 1.00 92.50 71 TRP A C 1
ATOM 571 O O . TRP A 1 71 ? 7.072 -5.222 6.308 1.00 92.50 71 TRP A O 1
ATOM 581 N N . ASN A 1 72 ? 6.600 -7.378 6.296 1.00 92.56 72 ASN A N 1
ATOM 582 C CA . ASN A 1 72 ? 6.742 -8.791 5.935 1.00 92.56 72 ASN A CA 1
ATOM 583 C C . ASN A 1 72 ? 5.447 -9.304 5.274 1.00 92.56 72 ASN A C 1
ATOM 585 O O . ASN A 1 72 ? 4.398 -8.671 5.371 1.00 92.56 72 ASN A O 1
ATOM 589 N N . LEU A 1 73 ? 5.519 -10.459 4.607 1.00 91.00 73 LEU A N 1
ATOM 590 C CA . LEU A 1 73 ? 4.389 -11.023 3.854 1.00 91.00 73 LEU A CA 1
ATOM 591 C C . LEU A 1 73 ? 3.210 -11.486 4.740 1.00 91.00 73 LEU A C 1
ATOM 593 O O . LEU A 1 73 ? 2.107 -11.659 4.235 1.00 91.00 73 LEU A O 1
ATOM 597 N N . TRP A 1 74 ? 3.425 -11.663 6.048 1.00 90.00 74 TRP A N 1
ATOM 598 C CA . TRP A 1 74 ? 2.381 -12.021 7.019 1.00 90.00 74 TRP A CA 1
ATOM 599 C C . TRP A 1 74 ? 1.572 -10.813 7.513 1.00 90.00 74 TRP A C 1
ATOM 601 O O . TRP A 1 74 ? 0.549 -11.003 8.165 1.00 90.00 74 TRP A O 1
ATOM 611 N N . HIS A 1 75 ? 2.027 -9.586 7.232 1.00 93.56 75 HIS A N 1
ATOM 612 C CA . HIS A 1 75 ? 1.312 -8.344 7.550 1.00 93.56 75 HIS A CA 1
ATOM 613 C C . HIS A 1 75 ? 0.485 -7.801 6.365 1.00 93.56 75 HIS A C 1
ATOM 615 O O . HIS A 1 75 ? -0.256 -6.839 6.545 1.00 93.56 75 HIS A O 1
ATOM 621 N N . ASP A 1 76 ? 0.594 -8.397 5.170 1.00 95.31 76 ASP A N 1
ATOM 622 C CA . ASP A 1 76 ? -0.398 -8.220 4.099 1.00 95.31 76 ASP A CA 1
ATOM 623 C C . ASP A 1 76 ? -1.599 -9.147 4.365 1.00 95.31 76 ASP A C 1
ATOM 625 O O . ASP A 1 76 ? -1.459 -10.175 5.033 1.00 95.31 76 ASP A O 1
ATOM 629 N N . ASP A 1 77 ? -2.782 -8.813 3.849 1.00 95.38 77 ASP A N 1
ATOM 630 C CA . ASP A 1 77 ? -4.008 -9.578 4.112 1.00 95.38 77 ASP A CA 1
ATOM 631 C C . ASP A 1 77 ? -4.053 -10.884 3.299 1.00 95.38 77 ASP A C 1
ATOM 633 O O . ASP A 1 77 ? -4.764 -11.027 2.305 1.00 95.38 77 ASP A O 1
ATOM 637 N N . PHE A 1 78 ? -3.270 -11.873 3.729 1.00 94.62 78 PHE A N 1
ATOM 638 C CA . PHE A 1 78 ? -3.223 -13.212 3.138 1.00 94.62 78 PHE A CA 1
ATOM 639 C C . PHE A 1 78 ? -4.545 -13.989 3.274 1.00 94.62 78 PHE A C 1
ATOM 641 O O . PHE A 1 78 ? -4.760 -14.967 2.556 1.00 94.62 78 PHE A O 1
ATOM 648 N N . ALA A 1 79 ? -5.429 -13.580 4.189 1.00 94.12 79 ALA A N 1
ATOM 649 C CA . ALA A 1 79 ? -6.692 -14.253 4.483 1.00 94.12 79 ALA A CA 1
ATOM 650 C C . ALA A 1 79 ? -7.896 -13.647 3.732 1.00 94.12 79 ALA A C 1
ATOM 652 O O . ALA A 1 79 ? -8.918 -14.315 3.586 1.00 94.12 79 ALA A O 1
ATOM 653 N N . GLY A 1 80 ? -7.778 -12.414 3.230 1.00 92.81 80 GLY A N 1
ATOM 654 C CA . GLY A 1 80 ? -8.858 -11.662 2.585 1.00 92.81 80 GLY A CA 1
ATOM 655 C C . GLY A 1 80 ? -9.864 -11.039 3.564 1.00 92.81 80 GLY A C 1
ATOM 656 O O . GLY A 1 80 ? -10.981 -10.715 3.155 1.00 92.81 80 GLY A O 1
ATOM 657 N N . VAL A 1 81 ? -9.509 -10.887 4.848 1.00 93.31 81 VAL A N 1
ATOM 658 C CA . VAL A 1 81 ? -10.417 -10.383 5.899 1.00 93.31 81 VAL A CA 1
ATOM 659 C C . VAL A 1 81 ? -10.735 -8.888 5.782 1.00 93.31 81 VAL A C 1
ATOM 661 O O . VAL A 1 81 ? -11.755 -8.445 6.306 1.00 93.31 81 VAL A O 1
ATOM 664 N N . CYS A 1 82 ? -9.913 -8.117 5.068 1.00 88.25 82 CYS A N 1
ATOM 665 C CA . CYS A 1 82 ? -10.135 -6.697 4.790 1.00 88.25 82 CYS A CA 1
ATOM 666 C C . CYS A 1 82 ? -11.124 -6.456 3.633 1.00 88.25 82 CYS A C 1
ATOM 668 O O . CYS A 1 82 ? -11.496 -5.315 3.374 1.00 88.25 82 CYS A O 1
ATOM 670 N N . GLY A 1 83 ? -11.551 -7.505 2.919 1.00 87.94 83 GLY A N 1
ATOM 671 C CA . GLY A 1 83 ? -12.518 -7.421 1.816 1.00 87.94 83 GLY A CA 1
ATOM 672 C C . GLY A 1 83 ? -11.923 -7.122 0.431 1.00 87.94 83 GLY A C 1
ATOM 673 O O . GLY A 1 83 ? -12.590 -7.378 -0.568 1.00 87.94 83 GLY A O 1
ATOM 674 N N . GLY A 1 84 ? -10.660 -6.687 0.340 1.00 85.69 84 GLY A N 1
ATOM 675 C CA . GLY A 1 84 ? -9.927 -6.506 -0.931 1.00 85.69 84 GLY A CA 1
ATOM 676 C C . GLY A 1 84 ? -9.523 -7.815 -1.641 1.00 85.69 84 GLY A C 1
ATOM 677 O O . GLY A 1 84 ? -8.925 -7.794 -2.719 1.00 85.69 84 GLY A O 1
ATOM 678 N N . GLY A 1 85 ? -9.848 -8.968 -1.048 1.00 92.06 85 GLY A N 1
ATOM 679 C CA . GLY A 1 85 ? -9.326 -10.279 -1.438 1.00 92.06 85 GLY A CA 1
ATOM 680 C C . GLY A 1 85 ? -7.914 -10.524 -0.897 1.00 92.06 85 GLY A C 1
ATOM 681 O O . GLY A 1 85 ? -7.351 -9.683 -0.207 1.00 92.06 85 GLY A O 1
ATOM 682 N N . GLN A 1 86 ? -7.339 -11.692 -1.191 1.00 95.25 86 GLN A N 1
ATOM 683 C CA . GLN A 1 86 ? -6.028 -12.070 -0.649 1.00 95.25 86 GLN A CA 1
ATOM 684 C C . GLN A 1 86 ? -4.882 -11.235 -1.240 1.00 95.25 86 GLN A C 1
ATOM 686 O O . GLN A 1 86 ? -4.833 -11.018 -2.455 1.00 95.25 86 GLN A O 1
ATOM 691 N N . TYR A 1 87 ? -3.929 -10.870 -0.381 1.00 95.75 87 TYR A N 1
ATOM 692 C CA . TYR A 1 87 ? -2.694 -10.139 -0.682 1.00 95.75 87 TYR A CA 1
ATOM 693 C C . TYR A 1 87 ? -2.905 -8.795 -1.416 1.00 95.75 87 TYR A C 1
ATOM 695 O O . TYR A 1 87 ? -2.339 -8.588 -2.499 1.00 95.75 87 TYR A O 1
ATOM 703 N N . PRO A 1 88 ? -3.744 -7.878 -0.894 1.00 95.69 88 PRO A N 1
ATOM 704 C CA . PRO A 1 88 ? -4.076 -6.625 -1.566 1.00 95.69 88 PRO A CA 1
ATOM 705 C C . PRO A 1 88 ? -2.853 -5.725 -1.787 1.00 95.69 88 PRO A C 1
ATOM 707 O O . PRO A 1 88 ? -2.745 -5.125 -2.861 1.00 95.69 88 PRO A O 1
ATOM 710 N N . LEU A 1 89 ? -1.901 -5.655 -0.847 1.00 95.12 89 LEU A N 1
ATOM 711 C CA . LEU A 1 89 ? -0.702 -4.827 -1.018 1.00 95.12 89 LEU A CA 1
ATOM 712 C C . LEU A 1 89 ? 0.236 -5.439 -2.066 1.00 95.12 89 LEU A C 1
ATOM 714 O O . LEU A 1 89 ? 0.647 -4.751 -3.005 1.00 95.12 89 LEU A O 1
ATOM 718 N N . MET A 1 90 ? 0.523 -6.742 -1.972 1.00 95.25 90 MET A N 1
ATOM 719 C CA . MET A 1 90 ? 1.415 -7.415 -2.921 1.00 95.25 90 MET A CA 1
ATOM 720 C C . MET A 1 90 ? 0.840 -7.475 -4.338 1.00 95.25 90 MET A C 1
ATOM 722 O O . MET A 1 90 ? 1.582 -7.266 -5.295 1.00 95.25 90 MET A O 1
ATOM 726 N N . ARG A 1 91 ? -0.469 -7.705 -4.509 1.00 94.69 91 ARG A N 1
ATOM 727 C CA . ARG A 1 91 ? -1.120 -7.678 -5.833 1.00 94.69 91 ARG A CA 1
ATOM 728 C C . ARG A 1 91 ? -0.966 -6.323 -6.514 1.00 94.69 91 ARG A C 1
ATOM 730 O O . ARG A 1 91 ? -0.631 -6.271 -7.696 1.00 94.69 91 ARG A O 1
ATOM 737 N N . ASN A 1 92 ? -1.179 -5.240 -5.770 1.00 94.25 92 ASN A N 1
ATOM 738 C CA . ASN A 1 92 ? -1.045 -3.882 -6.290 1.00 94.25 92 ASN A CA 1
ATOM 739 C C . ASN A 1 92 ? 0.419 -3.519 -6.591 1.00 94.25 92 ASN A C 1
ATOM 741 O O . ASN A 1 92 ? 0.689 -2.890 -7.615 1.00 94.25 92 ASN A O 1
ATOM 745 N N . LEU A 1 93 ? 1.374 -3.996 -5.782 1.00 94.12 93 LEU A N 1
ATOM 746 C CA . LEU A 1 93 ? 2.806 -3.878 -6.074 1.00 94.12 93 LEU A CA 1
ATOM 747 C C . LEU A 1 93 ? 3.193 -4.636 -7.356 1.00 94.12 93 LEU A C 1
ATOM 749 O O . LEU A 1 93 ? 3.798 -4.057 -8.259 1.00 94.12 93 LEU A O 1
ATOM 753 N N . PHE A 1 94 ? 2.818 -5.914 -7.474 1.00 92.56 94 PHE A N 1
ATOM 754 C CA . PHE A 1 94 ? 3.118 -6.727 -8.655 1.00 92.56 94 PHE A CA 1
ATOM 755 C C . PHE A 1 94 ? 2.455 -6.183 -9.925 1.00 92.56 94 PHE A C 1
ATOM 757 O O . PHE A 1 94 ? 3.061 -6.267 -10.995 1.00 92.56 94 PHE A O 1
ATOM 764 N N . GLY A 1 95 ? 1.271 -5.571 -9.824 1.00 91.88 95 GLY A N 1
ATOM 765 C CA . GLY A 1 95 ? 0.603 -4.904 -10.945 1.00 91.88 95 GLY A CA 1
ATOM 766 C C . GLY A 1 95 ? 1.462 -3.823 -11.614 1.00 91.88 95 GLY A C 1
ATOM 767 O O . GLY A 1 95 ? 1.483 -3.737 -12.837 1.00 91.88 95 GLY A O 1
ATOM 768 N N . VAL A 1 96 ? 2.255 -3.062 -10.848 1.00 90.56 96 VAL A N 1
ATOM 769 C CA . VAL A 1 96 ? 3.143 -2.005 -11.384 1.00 90.56 96 VAL A CA 1
ATOM 770 C C . VAL A 1 96 ? 4.339 -2.555 -12.180 1.00 90.56 96 VAL A C 1
ATOM 772 O O . VAL A 1 96 ? 4.895 -1.841 -13.019 1.00 90.56 96 VAL A O 1
ATOM 775 N N . PHE A 1 97 ? 4.737 -3.810 -11.946 1.00 82.88 97 PHE A N 1
ATOM 776 C CA . PHE A 1 97 ? 5.923 -4.418 -12.572 1.00 82.88 97 PHE A CA 1
ATOM 777 C C . PHE A 1 97 ? 5.624 -5.539 -13.569 1.00 82.88 97 PHE A C 1
ATOM 779 O O . PHE A 1 97 ? 6.493 -5.841 -14.390 1.00 82.88 97 PHE A O 1
ATOM 786 N N . SER A 1 98 ? 4.418 -6.113 -13.515 1.00 78.19 98 SER A N 1
ATOM 787 C CA . SER A 1 98 ? 3.923 -7.134 -14.454 1.00 78.19 98 SER A CA 1
ATOM 788 C C . 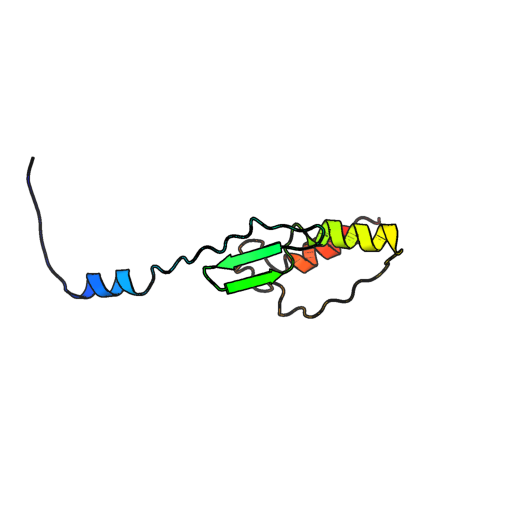SER A 1 98 ? 3.512 -6.549 -15.808 1.00 78.19 98 SER A C 1
ATOM 790 O O . SER A 1 98 ? 3.451 -7.281 -16.792 1.00 78.19 98 SER A O 1
ATOM 792 N N . ASP A 1 99 ? 3.282 -5.235 -15.864 1.00 61.72 99 ASP A N 1
ATOM 793 C CA . ASP A 1 99 ? 2.918 -4.442 -17.049 1.00 61.72 99 ASP A CA 1
ATOM 794 C C . ASP A 1 99 ? 4.124 -4.202 -17.992 1.00 61.72 99 ASP A C 1
ATOM 796 O O . ASP A 1 99 ? 4.371 -3.109 -18.496 1.00 61.72 99 ASP A O 1
ATOM 800 N N . ARG A 1 100 ? 4.959 -5.236 -18.154 1.00 56.59 100 ARG A N 1
ATOM 801 C CA . ARG A 1 100 ? 6.127 -5.285 -19.042 1.00 56.59 100 ARG A CA 1
ATOM 802 C C . ARG A 1 100 ? 6.119 -6.604 -19.804 1.00 56.59 100 ARG A C 1
ATOM 804 O O . ARG A 1 100 ? 6.776 -7.567 -19.403 1.00 56.59 100 ARG A O 1
ATOM 811 N N . ARG A 1 101 ? 5.359 -6.626 -20.894 1.00 45.56 101 ARG A N 1
ATOM 812 C CA . ARG A 1 101 ? 5.362 -7.681 -21.905 1.00 45.56 101 ARG A CA 1
ATOM 813 C C . ARG A 1 101 ? 5.149 -7.069 -23.285 1.00 45.56 101 ARG A C 1
ATOM 815 O O . ARG A 1 101 ? 4.456 -6.032 -23.331 1.00 45.56 101 ARG A O 1
#

Radius of gyration: 22.01 Å; chains: 1; bounding box: 68×26×52 Å